Protein AF-A0A2D7YP99-F1 (afdb_monomer_lite)

pLDDT: mean 90.0, std 12.26, range [39.22, 98.44]

Sequence (114 aa):
SISHKGNMVAAVVSTHDAVGIDIEDTCTRKSYQRIKQHYANGFLAGMKTDTTGFFERWTLAEAYAKAHDVSLLEVLASPCRLNSRQYAHFAKGTYVGCIYASSELQDTLPILNI

Foldseek 3Di:
DWEDDDPDIFDDDDPPWLKFKYKDQLPDPDDCPVVCVVLCVAQNDPFDPDSQSNLQSLQVLRGVCNSVVHDSVVRSNHHNPDDPQQKDWDDDDRMIMMMGTPDGDDPDDPRDDD

Structure (mmCIF, N/CA/C/O backbone):
data_AF-A0A2D7YP99-F1
#
_entry.id   AF-A0A2D7YP99-F1
#
loop_
_atom_site.group_PDB
_atom_site.id
_atom_site.type_symbol
_atom_site.label_atom_id
_atom_site.label_alt_id
_atom_site.label_comp_id
_atom_site.label_asym_id
_atom_site.label_entity_id
_atom_site.label_seq_id
_atom_site.pdbx_PDB_ins_code
_atom_site.Cartn_x
_atom_site.Cartn_y
_atom_site.Cartn_z
_atom_site.occupancy
_atom_site.B_iso_or_equiv
_atom_site.auth_seq_id
_atom_site.auth_comp_id
_at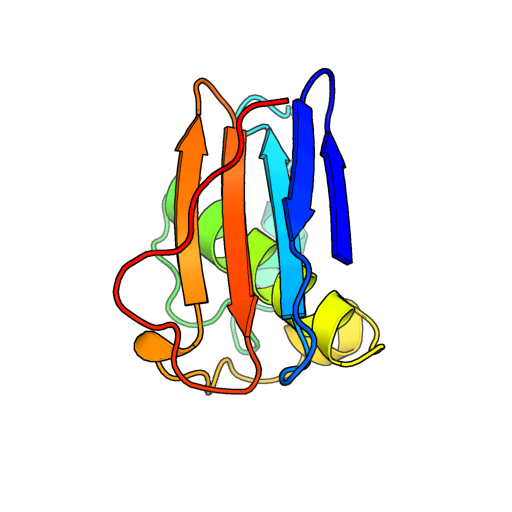om_site.auth_asym_id
_atom_site.auth_atom_id
_atom_site.pdbx_PDB_model_num
ATOM 1 N N . SER A 1 1 ? -1.237 -10.379 -9.226 1.00 95.00 1 SER A N 1
ATOM 2 C CA . SER A 1 1 ? -0.997 -10.158 -7.786 1.00 95.00 1 SER A CA 1
ATOM 3 C C . SER A 1 1 ? -2.282 -10.397 -7.004 1.00 95.00 1 SER A C 1
ATOM 5 O O . SER A 1 1 ? -3.355 -10.114 -7.530 1.00 95.00 1 SER A O 1
ATOM 7 N N . ILE A 1 2 ? -2.187 -10.962 -5.798 1.00 96.12 2 ILE A N 1
ATOM 8 C CA . ILE A 1 2 ? -3.328 -11.275 -4.920 1.00 96.12 2 ILE A CA 1
ATOM 9 C C . ILE A 1 2 ? -3.036 -10.688 -3.533 1.00 96.12 2 ILE A C 1
ATOM 11 O O . ILE A 1 2 ? -1.901 -10.752 -3.060 1.00 96.12 2 ILE A O 1
ATOM 15 N N . SER A 1 3 ? -4.053 -10.136 -2.874 1.00 97.25 3 SER A N 1
ATOM 16 C CA . SER A 1 3 ? -4.009 -9.787 -1.453 1.00 97.25 3 SER A CA 1
ATOM 17 C C . SER A 1 3 ? -5.272 -10.256 -0.745 1.00 97.25 3 SER A C 1
ATOM 19 O O . SER A 1 3 ? -6.340 -10.337 -1.352 1.00 97.25 3 SER A O 1
ATOM 21 N N . HIS A 1 4 ? -5.151 -10.584 0.537 1.00 95.75 4 HIS A N 1
ATOM 22 C CA . HIS A 1 4 ? -6.281 -10.993 1.356 1.00 95.75 4 HIS A CA 1
ATOM 23 C C . HIS A 1 4 ? -6.141 -10.464 2.783 1.00 95.75 4 HIS A C 1
ATOM 25 O O . HIS A 1 4 ? -5.055 -10.456 3.368 1.00 95.75 4 HIS A O 1
ATOM 31 N N . LYS A 1 5 ? -7.266 -10.061 3.371 1.00 95.12 5 LYS A N 1
ATOM 32 C CA . LYS A 1 5 ? -7.345 -9.606 4.758 1.00 95.12 5 LYS A CA 1
ATOM 33 C C . LYS A 1 5 ? -8.728 -9.908 5.306 1.00 95.12 5 LYS A C 1
ATOM 35 O O . LYS A 1 5 ? -9.724 -9.532 4.700 1.00 95.12 5 LYS A O 1
ATOM 40 N N . GLY A 1 6 ? -8.788 -10.589 6.451 1.00 90.19 6 GLY A N 1
ATOM 41 C CA . GLY A 1 6 ? -10.063 -11.002 7.036 1.00 90.19 6 GLY A CA 1
ATOM 42 C C . GLY A 1 6 ? -10.886 -11.826 6.044 1.00 90.19 6 GLY A C 1
ATOM 43 O O . GLY A 1 6 ? -10.439 -12.881 5.600 1.00 90.19 6 GLY A O 1
ATOM 44 N N . ASN A 1 7 ? -12.070 -11.324 5.697 1.00 90.06 7 ASN A N 1
ATOM 45 C CA . ASN A 1 7 ? -12.992 -11.929 4.734 1.00 90.06 7 ASN A CA 1
ATOM 46 C C . ASN A 1 7 ? -12.937 -11.296 3.331 1.00 90.06 7 ASN A C 1
ATOM 48 O O . ASN A 1 7 ? -13.798 -11.600 2.509 1.00 90.06 7 ASN A O 1
ATOM 52 N N . MET A 1 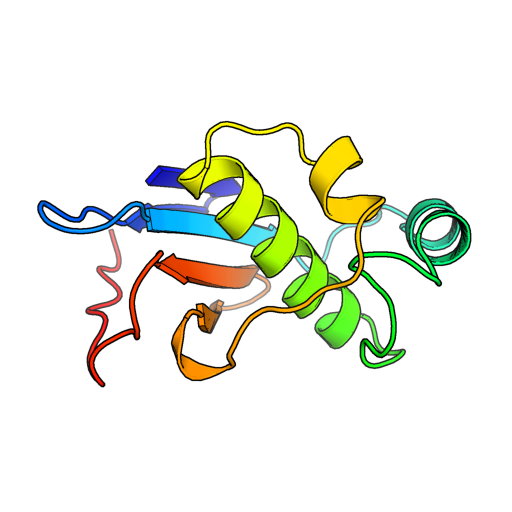8 ? -11.975 -10.412 3.057 1.00 91.88 8 MET A N 1
ATOM 53 C CA . MET A 1 8 ? -11.799 -9.791 1.748 1.00 91.88 8 MET A CA 1
ATOM 54 C C . MET A 1 8 ? -10.618 -10.420 1.009 1.00 91.88 8 MET A C 1
ATOM 56 O O . MET A 1 8 ? -9.542 -10.622 1.579 1.00 91.88 8 MET A O 1
ATOM 60 N N . VAL A 1 9 ? -10.821 -10.693 -0.278 1.00 95.19 9 VAL A N 1
ATOM 61 C CA . VAL A 1 9 ? -9.781 -11.100 -1.224 1.00 95.19 9 VAL A CA 1
ATOM 62 C C . VAL A 1 9 ? -9.834 -10.142 -2.403 1.00 95.19 9 VAL A C 1
ATOM 64 O O . VAL A 1 9 ? -10.913 -9.783 -2.869 1.00 95.19 9 VAL A O 1
ATOM 67 N N . ALA A 1 10 ? -8.672 -9.717 -2.878 1.00 93.75 10 ALA A N 1
ATOM 68 C CA . ALA A 1 10 ? -8.550 -8.872 -4.050 1.00 93.75 10 ALA A CA 1
ATOM 69 C C . ALA A 1 10 ? -7.453 -9.418 -4.965 1.00 93.75 10 ALA A C 1
ATOM 71 O O . ALA A 1 10 ? -6.392 -9.847 -4.505 1.00 93.75 10 ALA A O 1
ATOM 72 N N . ALA A 1 11 ? -7.709 -9.397 -6.269 1.00 95.00 11 ALA A N 1
ATOM 73 C CA . ALA A 1 11 ? -6.766 -9.848 -7.277 1.00 95.00 11 ALA A CA 1
ATOM 74 C C . ALA A 1 11 ? -6.694 -8.837 -8.419 1.00 95.00 11 ALA A C 1
ATOM 76 O O . ALA A 1 11 ? -7.704 -8.274 -8.835 1.00 95.00 11 ALA A O 1
ATOM 77 N N . VAL A 1 12 ? -5.486 -8.639 -8.937 1.00 93.06 12 VAL A N 1
ATOM 78 C CA . VAL A 1 12 ? -5.232 -7.892 -10.169 1.00 93.06 12 VAL A CA 1
ATOM 79 C C . VAL A 1 12 ? -4.371 -8.745 -11.088 1.00 93.06 12 VAL A C 1
ATOM 81 O O . VAL A 1 12 ? -3.413 -9.392 -10.641 1.00 93.06 12 VAL A O 1
ATOM 84 N N . VAL A 1 13 ? -4.710 -8.752 -12.372 1.00 92.69 13 VAL A N 1
ATOM 85 C CA . VAL A 1 13 ? -3.966 -9.465 -13.409 1.00 92.69 13 VAL A CA 1
ATOM 86 C C . VAL A 1 13 ? -3.678 -8.509 -14.559 1.00 92.69 13 VAL A C 1
ATOM 88 O O . VAL A 1 13 ? -4.512 -7.672 -14.895 1.00 92.69 13 VAL A O 1
ATOM 91 N N . SER A 1 14 ? -2.493 -8.628 -15.145 1.00 90.75 14 SER A N 1
ATOM 92 C CA . SER A 1 14 ? -2.103 -7.908 -16.354 1.00 90.75 14 SER A CA 1
ATOM 93 C C . SER A 1 14 ? -1.209 -8.809 -17.195 1.00 90.75 14 SER A C 1
ATOM 95 O O . SER A 1 14 ? -0.441 -9.607 -16.658 1.00 90.75 14 SER A O 1
ATOM 97 N N . THR A 1 15 ? -1.334 -8.691 -18.514 1.00 90.00 15 THR A N 1
ATOM 98 C CA . THR A 1 15 ? -0.491 -9.370 -19.508 1.00 90.00 15 THR A CA 1
ATOM 99 C C . THR A 1 15 ? 0.650 -8.490 -20.014 1.00 90.00 15 THR A C 1
ATOM 101 O O . THR A 1 15 ? 1.490 -8.970 -20.771 1.00 90.00 15 THR A O 1
ATOM 104 N N . HIS A 1 16 ? 0.671 -7.209 -19.637 1.00 89.25 16 HIS A N 1
ATOM 105 C CA . HIS A 1 16 ? 1.574 -6.206 -20.212 1.00 89.25 16 HIS A CA 1
ATOM 106 C C . HIS A 1 16 ? 2.424 -5.480 -19.171 1.00 89.25 16 HIS A C 1
ATOM 108 O O . HIS A 1 16 ? 3.496 -4.991 -19.507 1.00 89.25 16 HIS A O 1
ATOM 114 N N . ASP A 1 17 ? 1.970 -5.447 -17.919 1.00 91.75 17 ASP A N 1
ATOM 115 C CA . ASP A 1 17 ? 2.584 -4.662 -16.856 1.00 91.75 17 ASP A CA 1
ATOM 116 C C . ASP A 1 17 ? 2.814 -5.481 -15.596 1.00 91.75 17 ASP A C 1
ATOM 118 O O . ASP A 1 17 ? 2.018 -6.356 -15.240 1.00 91.75 17 ASP A O 1
ATOM 122 N N . ALA A 1 18 ? 3.875 -5.127 -14.875 1.00 95.50 18 ALA A N 1
ATOM 123 C CA . ALA A 1 18 ? 4.048 -5.554 -13.501 1.00 95.50 18 ALA A CA 1
ATOM 124 C C . ALA A 1 18 ? 2.966 -4.879 -12.650 1.00 95.50 18 ALA A C 1
ATOM 126 O O . ALA A 1 18 ? 2.904 -3.652 -12.561 1.00 95.50 18 ALA A O 1
ATOM 127 N N . VAL A 1 19 ? 2.094 -5.686 -12.043 1.00 96.56 19 VAL A N 1
ATOM 128 C CA . VAL A 1 19 ? 0.951 -5.200 -11.263 1.00 96.56 19 VAL A CA 1
ATOM 129 C C . VAL A 1 19 ? 0.946 -5.759 -9.854 1.00 96.56 19 VAL A C 1
ATOM 131 O O . VAL A 1 19 ? 1.231 -6.936 -9.618 1.00 96.56 19 VAL A O 1
ATOM 134 N N . GLY A 1 20 ? 0.546 -4.914 -8.915 1.00 97.31 20 GLY A N 1
ATOM 135 C CA . GLY A 1 20 ? 0.456 -5.229 -7.501 1.00 97.31 20 GLY A CA 1
ATOM 136 C C . GLY A 1 20 ? -0.880 -4.801 -6.926 1.00 97.31 20 GLY A C 1
ATOM 137 O O . GLY A 1 20 ? -1.431 -3.779 -7.325 1.00 97.31 20 GLY A O 1
ATOM 138 N N . ILE A 1 21 ? -1.405 -5.582 -5.986 1.00 97.81 21 ILE A N 1
ATOM 139 C CA . ILE A 1 21 ? -2.580 -5.197 -5.209 1.00 97.81 21 ILE A CA 1
ATOM 140 C C . ILE A 1 21 ? -2.336 -5.472 -3.736 1.00 97.81 21 ILE A C 1
ATOM 142 O O . ILE A 1 21 ? -1.765 -6.505 -3.362 1.00 97.81 21 ILE A O 1
ATOM 146 N N . ASP A 1 22 ? -2.791 -4.551 -2.900 1.00 98.19 22 ASP A N 1
ATOM 147 C CA . ASP A 1 22 ? -2.830 -4.751 -1.465 1.00 98.19 22 ASP A CA 1
ATOM 148 C C . ASP A 1 22 ? -4.112 -4.213 -0.826 1.00 98.19 22 ASP A C 1
ATOM 150 O O . ASP A 1 22 ? -4.733 -3.294 -1.362 1.00 98.19 22 ASP A O 1
ATOM 154 N N . ILE A 1 23 ? -4.524 -4.835 0.283 1.00 97.19 23 ILE A N 1
ATOM 155 C CA . ILE A 1 23 ? -5.713 -4.478 1.055 1.00 97.19 23 ILE A CA 1
ATOM 156 C C . ILE A 1 23 ? -5.421 -4.577 2.552 1.00 97.19 23 ILE A C 1
ATOM 158 O O . ILE A 1 23 ? -4.815 -5.539 3.022 1.00 97.19 23 ILE A O 1
ATOM 162 N N . GLU A 1 24 ? -5.939 -3.623 3.317 1.00 96.25 24 GLU A N 1
ATOM 163 C CA . GLU A 1 24 ? -5.821 -3.584 4.769 1.00 96.25 24 GLU A CA 1
ATOM 164 C C . GLU A 1 24 ? -7.141 -3.218 5.446 1.00 96.25 24 GLU A C 1
ATOM 166 O O . GLU A 1 24 ? -7.918 -2.406 4.945 1.00 96.25 24 GLU A O 1
ATOM 171 N N . ASP A 1 25 ? -7.382 -3.820 6.613 1.00 94.06 25 ASP A N 1
ATOM 172 C CA . ASP A 1 25 ? -8.545 -3.518 7.451 1.00 94.06 25 ASP A CA 1
ATOM 173 C C . ASP A 1 25 ? -8.213 -2.376 8.416 1.00 94.06 25 ASP A C 1
ATOM 175 O O . ASP A 1 25 ? -7.395 -2.516 9.334 1.00 94.06 25 ASP A O 1
ATOM 179 N N . THR A 1 26 ? -8.885 -1.244 8.231 1.00 90.81 26 THR A N 1
ATOM 180 C CA . THR A 1 26 ? -8.682 -0.033 9.035 1.00 90.81 26 THR A CA 1
ATOM 181 C C . THR A 1 26 ? -9.171 -0.176 10.478 1.00 90.81 26 THR A C 1
ATOM 183 O O . THR A 1 26 ? -8.746 0.595 11.340 1.00 90.81 26 THR A O 1
ATOM 186 N N . CYS A 1 27 ? -9.997 -1.184 10.782 1.00 89.38 27 CYS A N 1
ATOM 187 C CA . CYS A 1 27 ? -10.461 -1.482 12.141 1.00 89.38 27 CYS A CA 1
ATOM 188 C C . CYS A 1 27 ? -9.439 -2.251 12.996 1.00 89.38 27 CYS A C 1
ATOM 190 O O . CYS A 1 27 ? -9.718 -2.600 14.148 1.00 89.38 27 CYS A O 1
ATOM 192 N N . THR A 1 28 ? -8.246 -2.518 12.463 1.00 84.81 28 THR A N 1
ATOM 193 C CA . THR A 1 28 ? -7.174 -3.196 13.193 1.00 84.81 28 THR A CA 1
ATOM 194 C C . THR A 1 28 ? -6.797 -2.478 14.495 1.00 84.81 28 THR A C 1
ATOM 196 O O . THR A 1 28 ? -6.631 -1.262 14.553 1.00 84.81 28 THR A O 1
ATOM 199 N N . ARG A 1 29 ? -6.579 -3.257 15.563 1.00 83.00 29 ARG A N 1
ATOM 200 C CA . ARG A 1 29 ? -6.080 -2.746 16.856 1.00 83.00 29 ARG A CA 1
ATOM 201 C C . ARG A 1 29 ? -4.559 -2.560 16.883 1.00 83.00 29 ARG A C 1
ATOM 203 O O . ARG A 1 29 ? -4.001 -2.186 17.914 1.00 83.00 29 ARG A O 1
ATOM 210 N N . LYS A 1 30 ? -3.865 -2.873 15.783 1.00 84.69 30 LYS A N 1
ATOM 211 C CA . LYS A 1 30 ? -2.406 -2.755 15.695 1.00 84.69 30 LYS A CA 1
ATOM 212 C C . LYS A 1 30 ? -1.990 -1.286 15.750 1.00 84.69 30 LYS A C 1
ATOM 214 O O . LYS A 1 30 ? -2.509 -0.449 15.019 1.00 84.69 30 LYS A O 1
ATOM 219 N N . SER A 1 31 ? -1.002 -0.985 16.590 1.00 85.31 31 SER A N 1
ATOM 220 C CA . SER A 1 31 ? -0.365 0.330 16.601 1.00 85.31 31 SER A CA 1
ATOM 221 C C . SER A 1 31 ? 0.773 0.369 15.589 1.00 85.31 31 SER A C 1
ATOM 223 O O . SER A 1 31 ? 1.763 -0.348 15.727 1.00 85.31 31 SER A O 1
ATOM 225 N N . TYR A 1 32 ? 0.655 1.253 14.602 1.00 88.94 32 TYR A N 1
ATOM 226 C CA . TYR A 1 32 ? 1.682 1.477 13.580 1.00 88.94 32 TYR A CA 1
ATOM 227 C C . TYR A 1 32 ? 2.609 2.652 13.910 1.00 88.94 32 TYR A C 1
ATOM 229 O O . TYR A 1 32 ? 3.444 3.021 13.094 1.00 88.94 32 TYR A O 1
ATOM 237 N N . GLN A 1 33 ? 2.498 3.242 15.105 1.00 90.56 33 GLN A N 1
ATOM 238 C CA . GLN A 1 33 ? 3.275 4.423 15.510 1.00 90.56 33 GLN A CA 1
ATOM 239 C C . GLN A 1 33 ? 4.785 4.241 15.305 1.00 90.56 33 GLN A C 1
ATOM 241 O O . GLN A 1 33 ? 5.428 5.095 14.703 1.00 90.56 33 GLN A O 1
ATOM 246 N N . ARG A 1 34 ? 5.343 3.095 15.719 1.00 92.56 34 ARG A N 1
ATOM 247 C CA . ARG A 1 34 ? 6.780 2.812 15.554 1.00 92.56 34 ARG A CA 1
ATOM 248 C C . ARG A 1 34 ? 7.199 2.733 14.087 1.00 92.56 34 ARG A C 1
ATOM 250 O O . ARG A 1 34 ? 8.249 3.249 13.735 1.00 92.56 34 ARG A O 1
ATOM 257 N N . ILE A 1 35 ? 6.368 2.132 13.236 1.00 92.50 35 ILE A N 1
ATOM 258 C CA . ILE A 1 35 ? 6.615 2.034 11.790 1.00 92.50 35 ILE A CA 1
ATOM 259 C C . ILE A 1 35 ? 6.557 3.427 11.156 1.00 92.50 35 ILE A C 1
ATOM 261 O O . ILE A 1 35 ? 7.474 3.803 10.430 1.00 92.50 35 ILE A O 1
ATOM 265 N N . LYS A 1 36 ? 5.524 4.218 11.485 1.00 92.31 36 LYS A N 1
ATOM 266 C CA . LYS A 1 36 ? 5.377 5.604 11.015 1.00 92.31 36 LYS A CA 1
ATOM 267 C C . LYS A 1 36 ? 6.603 6.446 11.370 1.00 92.31 36 LYS A C 1
ATOM 269 O O . LYS A 1 36 ? 7.094 7.179 10.525 1.00 92.31 36 LYS A O 1
ATOM 274 N N . GLN A 1 37 ? 7.093 6.323 12.604 1.00 93.31 37 GLN A N 1
ATOM 275 C CA . GLN A 1 37 ? 8.271 7.050 13.081 1.00 93.31 37 GLN A CA 1
ATOM 276 C C . GLN A 1 37 ? 9.557 6.570 12.402 1.00 93.31 37 GLN A C 1
ATOM 278 O O . GLN A 1 37 ? 10.342 7.391 11.941 1.00 93.31 37 GLN A O 1
ATOM 283 N N . HIS A 1 38 ? 9.765 5.254 12.314 1.00 95.81 38 HIS A N 1
ATOM 284 C CA . HIS A 1 38 ? 10.988 4.685 11.753 1.00 95.81 38 HIS A CA 1
ATOM 285 C C . HIS A 1 38 ? 11.158 5.017 10.262 1.00 95.81 38 HIS A C 1
ATOM 287 O O . HIS A 1 38 ? 12.259 5.341 9.830 1.00 95.81 38 HIS A O 1
ATOM 293 N N . TYR A 1 39 ? 10.065 5.015 9.493 1.00 95.81 39 TYR A N 1
ATOM 294 C CA . TYR A 1 39 ? 10.076 5.298 8.053 1.00 95.81 39 TYR A CA 1
ATOM 295 C C . TYR A 1 39 ? 9.568 6.703 7.692 1.00 95.81 39 TYR A C 1
ATOM 297 O O . TYR A 1 39 ? 9.173 6.939 6.550 1.00 95.81 39 TYR A O 1
ATOM 305 N N . ALA A 1 40 ? 9.589 7.655 8.632 1.00 92.62 40 ALA A N 1
ATOM 306 C CA . ALA A 1 40 ? 9.053 9.007 8.427 1.00 92.62 40 ALA A CA 1
ATOM 307 C C . ALA A 1 40 ? 9.720 9.774 7.266 1.00 92.62 40 ALA A C 1
ATOM 309 O O . ALA A 1 40 ? 9.085 10.622 6.646 1.00 92.62 40 ALA A O 1
ATOM 310 N N . ASN A 1 41 ? 10.978 9.444 6.957 1.00 94.75 41 ASN A N 1
ATOM 311 C CA . ASN A 1 41 ? 11.755 10.030 5.858 1.00 94.75 41 ASN A CA 1
ATOM 312 C C . ASN A 1 41 ? 11.832 9.123 4.613 1.00 94.75 41 ASN A C 1
ATOM 314 O O . ASN A 1 41 ? 12.507 9.470 3.646 1.00 94.75 41 ASN A O 1
ATOM 318 N N . GLY A 1 42 ? 11.190 7.952 4.651 1.00 96.25 42 GLY A N 1
ATOM 319 C CA . GLY A 1 42 ? 11.177 6.973 3.566 1.00 96.25 42 GLY A CA 1
ATOM 320 C C . GLY A 1 42 ? 9.877 7.029 2.768 1.00 96.25 42 GLY A C 1
ATOM 321 O O . GLY A 1 42 ? 9.354 8.104 2.467 1.00 96.25 42 GLY A O 1
ATOM 322 N N . PHE A 1 43 ? 9.314 5.868 2.447 1.00 96.56 43 PHE A N 1
ATOM 323 C CA . PHE A 1 43 ? 8.124 5.776 1.594 1.00 96.56 43 PHE A CA 1
ATOM 324 C C . PHE A 1 43 ? 6.882 6.392 2.247 1.00 96.56 43 PHE A C 1
ATOM 326 O O . PHE A 1 43 ? 5.953 6.820 1.564 1.00 96.56 43 PHE A O 1
ATOM 333 N N . LEU A 1 44 ? 6.875 6.462 3.583 1.00 95.00 44 LEU A N 1
ATOM 334 C CA . LEU A 1 44 ? 5.798 7.061 4.366 1.00 95.00 44 LEU A CA 1
ATOM 335 C C . LEU A 1 44 ? 5.892 8.591 4.472 1.00 95.00 44 LEU A C 1
ATOM 337 O O . LEU A 1 44 ? 4.986 9.218 5.023 1.00 95.00 44 LEU A O 1
ATOM 341 N N . ALA A 1 45 ? 6.945 9.210 3.935 1.00 93.44 45 ALA A N 1
ATOM 342 C CA . ALA A 1 45 ? 7.102 10.657 3.963 1.00 93.44 45 ALA A CA 1
ATOM 343 C C . ALA A 1 45 ? 5.932 11.372 3.260 1.00 93.44 45 ALA A C 1
ATOM 345 O O . ALA A 1 45 ? 5.430 10.943 2.216 1.00 93.44 45 ALA A O 1
ATOM 346 N N . GLY A 1 46 ? 5.477 12.479 3.854 1.00 87.31 46 GLY A N 1
ATOM 347 C CA . GLY A 1 46 ? 4.409 13.315 3.297 1.00 87.31 46 GLY A CA 1
ATOM 348 C C . GLY A 1 46 ? 3.027 12.651 3.227 1.00 87.31 46 GLY A C 1
ATOM 349 O O . GLY A 1 46 ? 2.148 13.167 2.539 1.00 87.31 46 GLY A O 1
ATOM 350 N N . MET A 1 47 ? 2.809 11.506 3.888 1.00 89.62 47 MET A N 1
ATOM 351 C CA . MET A 1 47 ? 1.457 10.957 4.054 1.00 89.62 47 MET A CA 1
ATOM 352 C C . MET A 1 47 ? 0.595 11.878 4.931 1.00 89.62 47 MET A C 1
ATOM 354 O O . MET A 1 47 ? 1.115 12.601 5.786 1.00 89.62 47 MET A O 1
ATOM 358 N N . LYS A 1 48 ? -0.732 11.826 4.758 1.00 85.69 48 LYS A N 1
ATOM 359 C CA . LYS A 1 48 ? -1.652 12.493 5.691 1.00 85.69 48 LYS A CA 1
ATOM 360 C C . LYS A 1 48 ? -1.472 11.886 7.088 1.00 85.69 48 LYS A C 1
ATOM 362 O O . LYS A 1 48 ? -1.149 10.707 7.234 1.00 85.69 48 LYS A O 1
ATOM 367 N N . THR A 1 49 ? -1.658 12.700 8.121 1.00 82.56 49 THR A N 1
ATOM 368 C CA . THR A 1 49 ? -1.409 12.299 9.516 1.00 82.56 49 THR A CA 1
ATOM 369 C C . THR A 1 49 ? -2.509 11.416 10.103 1.00 82.56 49 THR A C 1
ATOM 371 O O . THR A 1 49 ? -2.307 10.803 11.155 1.00 82.56 49 THR A O 1
ATOM 374 N N . ASP A 1 50 ? -3.655 11.328 9.430 1.00 85.31 50 ASP A N 1
ATOM 375 C CA . ASP A 1 50 ? -4.771 10.489 9.831 1.00 85.31 50 ASP A CA 1
ATOM 376 C C . ASP A 1 50 ? -4.496 8.992 9.601 1.00 85.31 50 ASP A C 1
ATOM 378 O O . ASP A 1 50 ? -3.496 8.556 9.019 1.00 85.31 50 ASP A O 1
ATOM 382 N N . THR A 1 51 ? -5.380 8.161 10.148 1.00 84.56 51 THR A N 1
ATOM 383 C CA . THR A 1 51 ? -5.290 6.704 10.007 1.00 84.56 51 THR A CA 1
ATOM 384 C C . THR A 1 51 ? -5.430 6.283 8.544 1.00 84.56 51 THR A C 1
ATOM 386 O O . THR A 1 51 ? -4.683 5.419 8.088 1.00 84.56 51 THR A O 1
ATOM 389 N N . THR A 1 52 ? -6.326 6.932 7.799 1.00 86.25 52 THR A N 1
ATOM 390 C CA . THR A 1 52 ? -6.581 6.641 6.385 1.00 86.25 52 THR A CA 1
ATOM 391 C C . THR A 1 52 ? -5.356 6.907 5.519 1.00 86.25 52 THR A C 1
ATOM 393 O O . THR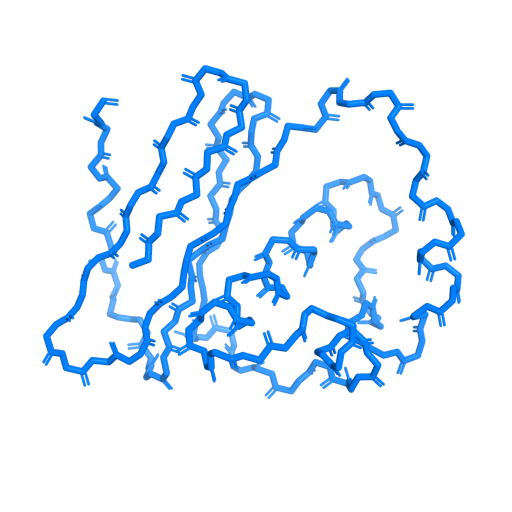 A 1 52 ? -4.958 6.022 4.769 1.00 86.25 52 THR A O 1
ATOM 396 N N . GLY A 1 53 ? -4.688 8.054 5.666 1.00 90.62 53 GLY A N 1
ATOM 397 C CA . GLY A 1 53 ? -3.494 8.385 4.888 1.00 90.62 53 GLY A CA 1
ATOM 398 C C . GLY A 1 53 ? -2.325 7.439 5.129 1.00 90.62 53 GLY A C 1
ATOM 399 O O . GLY A 1 53 ? -1.563 7.152 4.204 1.00 90.62 53 GLY A O 1
ATOM 400 N N . PHE A 1 54 ? -2.206 6.900 6.346 1.00 93.56 54 PHE A N 1
ATOM 401 C CA . PHE A 1 54 ? -1.258 5.821 6.602 1.00 93.56 54 PHE A CA 1
ATOM 402 C C . PHE A 1 54 ? -1.610 4.563 5.808 1.00 93.56 54 PHE A C 1
ATOM 404 O O . PHE A 1 54 ? -0.731 4.033 5.138 1.00 93.56 54 PHE A O 1
ATOM 411 N N . PHE A 1 55 ? -2.859 4.091 5.858 1.00 95.38 55 PHE A N 1
ATOM 412 C CA . PHE A 1 55 ? -3.255 2.876 5.138 1.00 95.38 55 PHE A CA 1
ATOM 413 C C . PHE A 1 55 ? -3.214 3.048 3.617 1.00 95.38 55 PHE A C 1
ATOM 415 O O . PHE A 1 55 ? -2.787 2.127 2.926 1.00 95.38 55 PHE A O 1
ATOM 422 N N . GLU A 1 56 ? -3.551 4.225 3.085 1.00 95.12 56 GLU A N 1
ATOM 423 C CA . GLU A 1 56 ? -3.356 4.560 1.667 1.00 95.12 56 GLU A CA 1
ATOM 424 C C . GLU A 1 56 ? -1.879 4.399 1.272 1.00 95.12 56 GLU A C 1
ATOM 426 O O . GLU A 1 56 ? -1.548 3.738 0.286 1.00 95.12 56 GLU A O 1
ATOM 431 N N . ARG A 1 57 ? -0.954 4.963 2.058 1.00 96.06 57 ARG A N 1
ATOM 432 C CA . ARG A 1 57 ? 0.477 4.877 1.745 1.00 96.06 57 ARG A CA 1
ATOM 433 C C . ARG A 1 57 ? 1.057 3.482 1.995 1.00 96.06 57 ARG A C 1
ATOM 435 O O . ARG A 1 57 ? 1.911 3.044 1.229 1.00 96.06 57 ARG A O 1
ATOM 442 N N . TRP A 1 58 ? 0.594 2.795 3.034 1.00 97.06 58 TRP A N 1
ATOM 443 C CA . TRP A 1 58 ? 0.994 1.432 3.376 1.00 97.06 58 TRP A CA 1
ATOM 444 C C . TRP A 1 58 ? 0.609 0.445 2.273 1.00 97.06 58 TRP A C 1
ATOM 446 O O . TRP A 1 58 ? 1.477 -0.234 1.730 1.00 97.06 58 TRP A O 1
ATOM 456 N N . THR A 1 59 ? -0.665 0.437 1.875 1.00 97.62 59 THR A N 1
ATOM 457 C CA . THR A 1 59 ? -1.162 -0.443 0.806 1.00 97.62 59 THR A CA 1
ATOM 458 C C . THR A 1 59 ? -0.501 -0.127 -0.538 1.00 97.62 59 THR A C 1
ATOM 460 O O . THR A 1 59 ? -0.209 -1.040 -1.303 1.00 97.62 59 THR A O 1
ATOM 463 N N . LEU A 1 60 ? -0.162 1.140 -0.817 1.00 98.00 60 LEU A N 1
ATOM 464 C CA . LEU A 1 60 ? 0.645 1.500 -1.990 1.00 98.00 60 LEU A CA 1
ATOM 465 C C .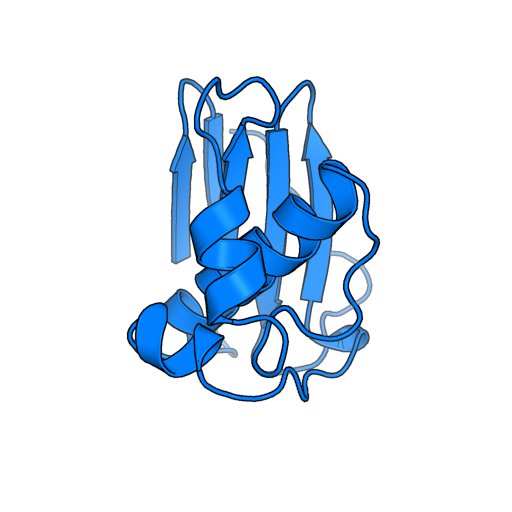 LEU A 1 60 ? 2.062 0.903 -1.933 1.00 98.00 60 LEU A C 1
ATOM 467 O O . LEU A 1 60 ? 2.545 0.390 -2.941 1.00 98.00 60 LEU A O 1
ATOM 471 N N . ALA A 1 61 ? 2.727 0.955 -0.775 1.00 98.25 61 ALA A N 1
ATOM 472 C CA . ALA A 1 61 ? 4.062 0.381 -0.604 1.00 98.25 61 ALA A CA 1
ATOM 473 C C . ALA A 1 61 ? 4.052 -1.144 -0.802 1.00 98.25 61 ALA A C 1
ATOM 475 O O . ALA A 1 61 ? 4.907 -1.674 -1.511 1.00 98.25 61 ALA A O 1
ATOM 476 N N . GLU A 1 62 ? 3.069 -1.847 -0.232 1.00 98.44 62 GLU A N 1
ATOM 477 C CA . GLU A 1 62 ? 2.923 -3.298 -0.408 1.00 98.44 62 GLU A CA 1
ATOM 478 C C . GLU A 1 62 ? 2.530 -3.679 -1.837 1.00 98.44 62 GLU A C 1
ATOM 480 O O . GLU A 1 62 ? 3.079 -4.634 -2.388 1.00 98.44 62 GLU A O 1
ATOM 485 N N . ALA A 1 63 ? 1.631 -2.924 -2.477 1.00 98.31 63 ALA A N 1
ATOM 486 C CA . ALA A 1 63 ? 1.291 -3.134 -3.881 1.00 98.31 63 ALA A CA 1
ATOM 487 C C . ALA A 1 63 ? 2.528 -2.955 -4.778 1.00 98.31 63 ALA A C 1
ATOM 489 O O . ALA A 1 63 ? 2.806 -3.814 -5.613 1.00 98.31 63 ALA A O 1
ATOM 490 N N . TYR A 1 64 ? 3.320 -1.902 -4.566 1.00 98.19 64 TYR A N 1
ATOM 491 C CA . TYR A 1 64 ? 4.581 -1.705 -5.282 1.00 98.19 64 TYR A CA 1
ATOM 492 C C . TYR A 1 64 ? 5.558 -2.867 -5.043 1.00 98.19 64 TYR A C 1
ATOM 494 O O . TYR A 1 64 ? 6.064 -3.446 -6.002 1.00 98.19 64 TYR A O 1
ATOM 502 N N . ALA A 1 65 ? 5.774 -3.259 -3.783 1.00 98.31 65 ALA A N 1
ATOM 503 C CA . ALA A 1 65 ? 6.652 -4.374 -3.425 1.00 98.31 65 ALA A CA 1
ATOM 504 C C . ALA A 1 65 ? 6.266 -5.669 -4.162 1.00 98.31 65 ALA A C 1
ATOM 506 O O . ALA A 1 65 ? 7.114 -6.322 -4.765 1.00 98.31 65 ALA A O 1
ATOM 507 N N . LYS A 1 66 ? 4.965 -5.986 -4.194 1.00 98.00 66 LYS A N 1
ATOM 508 C CA . LYS A 1 66 ? 4.414 -7.159 -4.889 1.00 98.00 66 LYS A CA 1
ATOM 509 C C . LYS A 1 66 ? 4.579 -7.108 -6.406 1.00 98.00 66 LYS A C 1
ATOM 511 O O . LYS A 1 66 ? 4.709 -8.159 -7.021 1.00 98.00 66 LYS A O 1
ATOM 516 N N . ALA A 1 67 ? 4.505 -5.926 -7.017 1.00 97.56 67 ALA A N 1
ATOM 517 C CA . ALA A 1 67 ? 4.675 -5.786 -8.462 1.00 97.56 67 ALA A CA 1
ATOM 518 C C . ALA A 1 67 ? 6.133 -5.993 -8.892 1.00 97.56 67 ALA A C 1
ATOM 520 O O . ALA A 1 67 ? 6.378 -6.532 -9.966 1.00 97.56 67 ALA A O 1
ATOM 521 N N . HIS A 1 68 ? 7.083 -5.578 -8.052 1.00 96.44 68 HIS A N 1
ATOM 522 C CA . HIS A 1 68 ? 8.516 -5.588 -8.362 1.00 96.44 68 HIS A CA 1
ATOM 523 C C . HIS A 1 68 ? 9.291 -6.755 -7.739 1.00 96.44 68 HIS A C 1
ATOM 525 O O . HIS A 1 68 ? 10.499 -6.828 -7.926 1.00 96.44 68 HIS A O 1
ATOM 531 N N . ASP A 1 69 ? 8.614 -7.652 -7.016 1.00 95.69 69 ASP A N 1
ATOM 532 C CA . ASP A 1 69 ? 9.220 -8.785 -6.296 1.00 95.69 69 ASP A CA 1
ATOM 533 C C . ASP A 1 69 ? 10.360 -8.358 -5.346 1.00 95.69 69 ASP A C 1
ATOM 535 O O . ASP A 1 69 ? 11.426 -8.967 -5.277 1.00 95.69 69 ASP A O 1
ATOM 539 N N . VAL A 1 70 ? 10.135 -7.260 -4.615 1.00 97.44 70 VAL A N 1
ATOM 540 C CA . VAL A 1 70 ? 11.077 -6.704 -3.626 1.00 97.44 70 VAL A CA 1
ATOM 541 C C . VAL A 1 70 ? 10.480 -6.723 -2.224 1.00 97.44 70 VAL A C 1
ATOM 543 O O . VAL A 1 70 ? 9.260 -6.783 -2.046 1.00 97.44 70 VAL A O 1
ATOM 546 N N . SER A 1 71 ? 11.324 -6.644 -1.194 1.00 97.50 71 SER A N 1
ATOM 547 C CA . SER A 1 71 ? 10.826 -6.646 0.181 1.00 97.50 71 SER A CA 1
ATOM 548 C C . SER A 1 71 ? 10.133 -5.325 0.535 1.00 97.50 71 SER A C 1
ATOM 550 O O . SER A 1 71 ? 10.568 -4.237 0.155 1.00 97.50 71 SER A O 1
ATOM 552 N N . LEU A 1 72 ? 9.080 -5.394 1.356 1.00 97.31 72 LEU A N 1
ATOM 553 C CA . LEU A 1 72 ? 8.413 -4.191 1.864 1.00 97.31 72 LEU A CA 1
ATOM 554 C C . LEU A 1 72 ? 9.381 -3.276 2.631 1.00 97.31 72 LEU A C 1
ATOM 556 O O . LEU A 1 72 ? 9.265 -2.057 2.556 1.00 97.31 72 LEU A O 1
ATOM 560 N N . LEU A 1 73 ? 10.344 -3.842 3.364 1.00 97.12 73 LEU A N 1
ATOM 561 C CA . LEU A 1 73 ? 11.287 -3.055 4.161 1.00 97.12 73 LEU A CA 1
ATOM 562 C C . LEU A 1 73 ? 12.211 -2.205 3.278 1.00 97.12 73 LEU A C 1
ATOM 564 O O . LEU A 1 73 ? 12.471 -1.052 3.622 1.00 97.12 73 LEU A O 1
ATOM 568 N N . GLU A 1 74 ? 12.657 -2.732 2.133 1.00 97.00 74 GLU A N 1
ATOM 569 C CA . GLU A 1 74 ? 13.436 -1.972 1.143 1.00 97.00 74 GLU A CA 1
ATOM 570 C C . GLU A 1 74 ? 12.614 -0.834 0.532 1.00 97.00 74 GLU A C 1
ATOM 572 O O . GLU A 1 74 ? 13.108 0.291 0.395 1.00 97.00 74 GLU A O 1
ATOM 577 N N . VAL A 1 75 ? 11.342 -1.102 0.222 1.00 97.88 75 VAL A N 1
ATOM 578 C CA . VAL A 1 75 ? 10.418 -0.084 -0.295 1.00 97.88 75 VAL A CA 1
ATOM 579 C C . VAL A 1 75 ? 10.221 1.017 0.739 1.00 97.88 75 VAL A C 1
ATOM 581 O O . VAL A 1 75 ? 10.433 2.184 0.423 1.00 97.88 75 VAL A O 1
ATOM 584 N N . LEU A 1 76 ? 9.894 0.663 1.986 1.00 97.69 76 LEU A N 1
ATOM 585 C CA . LEU A 1 76 ? 9.656 1.613 3.076 1.00 97.69 76 LEU A CA 1
ATOM 586 C C . LEU A 1 76 ? 10.881 2.479 3.397 1.00 97.69 76 LEU A C 1
ATOM 588 O O . LEU A 1 76 ? 10.712 3.642 3.770 1.00 97.69 76 LEU A O 1
ATOM 592 N N . ALA A 1 77 ? 12.094 1.945 3.236 1.00 97.50 77 ALA A N 1
ATOM 593 C CA . ALA A 1 77 ? 13.341 2.680 3.443 1.00 97.50 77 ALA A CA 1
ATOM 594 C C . ALA A 1 77 ? 13.624 3.731 2.351 1.00 97.50 77 ALA A C 1
ATOM 596 O O . ALA A 1 77 ? 14.416 4.647 2.574 1.00 97.50 77 ALA A O 1
ATOM 597 N N . SER A 1 78 ? 12.973 3.628 1.192 1.00 96.19 78 SER A N 1
ATOM 598 C CA . SER A 1 78 ? 13.208 4.492 0.034 1.00 96.19 78 SER A CA 1
ATOM 599 C C . SER A 1 78 ? 12.130 5.575 -0.096 1.00 96.19 78 SER A C 1
ATOM 601 O O . SER A 1 78 ? 10.962 5.306 0.177 1.00 96.19 78 SER A O 1
ATOM 603 N N . PRO A 1 79 ? 12.452 6.804 -0.545 1.00 95.38 79 PRO A N 1
ATOM 604 C CA . PRO A 1 79 ? 11.438 7.830 -0.782 1.00 95.38 79 PRO A CA 1
ATOM 605 C C . PRO A 1 79 ? 10.384 7.387 -1.806 1.00 95.38 79 PRO A C 1
ATOM 607 O O . PRO A 1 79 ? 10.721 6.825 -2.849 1.00 95.38 79 PRO A O 1
ATOM 610 N N . CYS A 1 80 ? 9.113 7.717 -1.565 1.00 92.69 80 CYS A N 1
ATOM 611 C CA . CYS A 1 80 ? 8.046 7.471 -2.536 1.00 92.69 80 CYS A CA 1
ATOM 612 C C . CYS A 1 80 ? 8.193 8.421 -3.739 1.00 92.69 80 CYS A C 1
ATOM 614 O O . CYS A 1 80 ? 7.905 9.612 -3.633 1.00 92.69 80 CYS A O 1
ATOM 616 N N . ARG A 1 81 ? 8.621 7.892 -4.893 1.00 91.25 81 ARG A N 1
ATOM 617 C CA . ARG A 1 81 ? 8.806 8.641 -6.157 1.00 91.25 81 ARG A CA 1
ATOM 618 C C . ARG A 1 81 ? 7.807 8.252 -7.254 1.00 91.25 81 ARG A C 1
ATOM 620 O O . ARG A 1 81 ? 8.079 8.445 -8.433 1.00 91.25 81 ARG A O 1
ATOM 627 N N . LEU A 1 82 ? 6.674 7.671 -6.866 1.00 90.06 82 LEU A N 1
ATOM 628 C CA . LEU A 1 82 ? 5.663 7.185 -7.803 1.00 90.06 82 LEU A CA 1
ATOM 629 C C . LEU A 1 82 ? 4.819 8.329 -8.371 1.00 90.06 82 LEU A C 1
ATOM 631 O O . LEU A 1 82 ? 4.472 9.270 -7.654 1.00 90.06 82 LEU A O 1
ATOM 635 N N . ASN A 1 83 ? 4.458 8.215 -9.648 1.00 89.00 83 ASN A N 1
ATOM 636 C CA . ASN A 1 83 ? 3.479 9.086 -10.292 1.00 89.00 83 ASN A CA 1
ATOM 637 C C . ASN A 1 83 ? 2.066 8.676 -9.840 1.00 89.00 83 ASN A C 1
ATOM 639 O O . ASN A 1 83 ? 1.761 7.486 -9.761 1.00 89.00 83 ASN A O 1
ATOM 643 N N . SER A 1 84 ? 1.187 9.648 -9.572 1.00 87.62 84 SER A N 1
ATOM 644 C CA . SER A 1 84 ? -0.205 9.400 -9.171 1.00 87.62 84 SER A CA 1
ATOM 645 C C . SER A 1 84 ? -1.019 8.617 -10.201 1.00 87.62 84 SER A C 1
ATOM 647 O O . SER A 1 84 ? -2.047 8.056 -9.850 1.00 87.62 84 SER A O 1
ATOM 649 N N . ARG A 1 85 ? -0.562 8.543 -11.455 1.00 90.38 85 ARG A N 1
ATOM 650 C CA . ARG A 1 85 ? -1.181 7.724 -12.505 1.00 90.38 85 ARG A CA 1
ATOM 651 C C . ARG A 1 85 ? -0.802 6.247 -12.447 1.00 90.38 85 ARG A C 1
ATOM 653 O O . ARG A 1 85 ? -1.415 5.450 -13.137 1.00 90.38 85 ARG A O 1
ATOM 660 N N . GLN A 1 86 ? 0.197 5.861 -11.657 1.00 93.88 86 GLN A N 1
ATOM 661 C CA . GLN A 1 86 ? 0.643 4.464 -11.553 1.00 93.88 86 GLN A CA 1
ATOM 662 C C . GLN A 1 86 ? -0.105 3.680 -10.474 1.00 93.88 86 GLN A C 1
ATOM 664 O O . GLN A 1 86 ? 0.147 2.491 -10.289 1.00 93.88 86 GLN A O 1
ATOM 669 N N . TYR A 1 87 ? -0.990 4.332 -9.719 1.00 94.69 87 TYR A N 1
ATOM 670 C CA . TYR A 1 87 ? -1.726 3.676 -8.656 1.00 94.69 87 TYR A CA 1
ATOM 671 C C . TYR A 1 87 ? -3.128 4.245 -8.475 1.00 94.69 87 TYR A C 1
ATOM 673 O O . TYR A 1 87 ? -3.387 5.413 -8.748 1.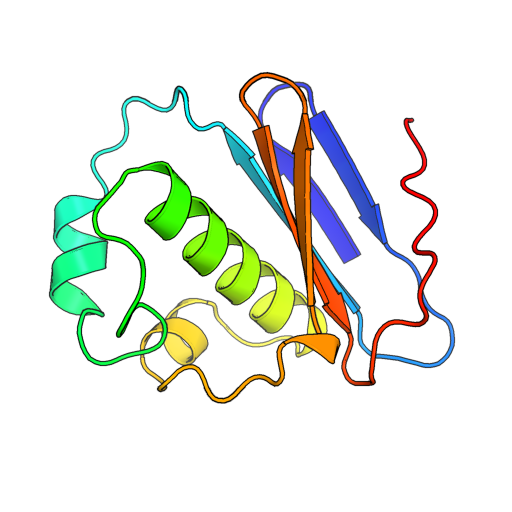00 94.69 87 TYR A O 1
ATOM 681 N N . ALA A 1 88 ? -4.028 3.409 -7.972 1.00 94.38 88 ALA A N 1
ATOM 682 C CA . ALA A 1 88 ? -5.385 3.791 -7.624 1.00 94.38 88 ALA A CA 1
ATOM 683 C C . ALA A 1 88 ? -5.733 3.227 -6.248 1.00 94.38 88 ALA A C 1
ATOM 685 O O . ALA A 1 88 ? -5.599 2.026 -5.997 1.00 94.38 88 ALA A O 1
ATOM 686 N N . HIS A 1 89 ? -6.185 4.102 -5.353 1.00 94.62 89 HIS A N 1
ATOM 687 C CA . HIS A 1 89 ? -6.739 3.708 -4.062 1.00 94.62 89 HIS A CA 1
ATOM 688 C C . HIS A 1 89 ? -8.224 3.397 -4.189 1.00 94.62 89 HIS A C 1
ATOM 690 O O . HIS A 1 89 ? -8.945 4.029 -4.960 1.00 94.62 89 HIS A O 1
ATOM 696 N N . PHE A 1 90 ? -8.691 2.447 -3.390 1.00 92.56 90 PHE A N 1
ATOM 697 C CA . PHE A 1 90 ? -10.107 2.136 -3.259 1.00 92.56 90 PHE A CA 1
ATOM 698 C C . PHE A 1 90 ? -10.448 1.839 -1.801 1.00 92.56 90 PHE A C 1
ATOM 700 O O . PHE A 1 90 ? -9.592 1.455 -1.005 1.00 92.56 90 PHE A O 1
ATOM 707 N N . ALA A 1 91 ? -11.720 2.008 -1.454 1.00 92.31 91 ALA A N 1
ATOM 708 C CA . ALA A 1 91 ? -12.244 1.668 -0.140 1.00 92.31 91 ALA A CA 1
ATOM 709 C C . ALA A 1 91 ? -13.502 0.808 -0.286 1.00 92.31 91 ALA A C 1
ATOM 711 O O . ALA A 1 91 ? -14.348 1.061 -1.149 1.00 92.31 91 ALA A O 1
ATOM 712 N N . LYS A 1 92 ? -13.638 -0.208 0.567 1.00 90.50 92 LYS A N 1
ATOM 713 C CA . LYS A 1 92 ? -14.808 -1.091 0.624 1.00 90.50 92 LYS A CA 1
ATOM 714 C C . LYS A 1 92 ? -15.102 -1.451 2.078 1.00 90.50 92 LYS A C 1
ATOM 716 O O . LYS A 1 92 ? -14.412 -2.266 2.678 1.00 90.50 92 LYS A O 1
ATOM 721 N N . GLY A 1 93 ? -16.149 -0.859 2.649 1.00 91.00 93 GLY A N 1
ATOM 722 C CA . GLY A 1 93 ? -16.447 -1.040 4.072 1.00 91.00 93 GLY A CA 1
ATOM 723 C C . GLY A 1 93 ? -15.298 -0.517 4.937 1.00 91.00 93 GLY A C 1
ATOM 724 O O . GLY A 1 93 ? -14.922 0.643 4.804 1.00 91.00 93 GLY A O 1
ATOM 725 N N . THR A 1 94 ? -14.736 -1.371 5.795 1.00 93.19 94 THR A N 1
ATOM 726 C CA . THR A 1 94 ? -13.576 -1.033 6.640 1.00 93.19 94 THR A CA 1
ATOM 727 C C . THR A 1 94 ? -12.235 -1.263 5.941 1.00 93.19 94 THR A C 1
ATOM 729 O O . THR A 1 94 ? -11.190 -0.949 6.511 1.00 93.19 94 THR A O 1
ATOM 732 N N . TYR A 1 95 ? -12.243 -1.781 4.711 1.00 93.81 95 TYR A N 1
ATOM 733 C CA . TYR A 1 95 ? -11.032 -2.066 3.958 1.00 93.81 95 TYR A CA 1
ATOM 734 C C . TYR A 1 95 ? -10.601 -0.875 3.109 1.00 93.81 95 TYR A C 1
ATOM 736 O O . TYR A 1 95 ? -11.412 -0.273 2.399 1.00 93.81 95 TYR A O 1
ATOM 744 N N . VAL A 1 96 ? -9.306 -0.588 3.142 1.00 95.19 96 VAL A N 1
ATOM 745 C CA . VAL A 1 96 ? -8.612 0.297 2.202 1.00 95.19 96 VAL A CA 1
ATOM 746 C C . VAL A 1 96 ? -7.687 -0.566 1.364 1.00 95.19 96 VAL A C 1
ATOM 748 O O . VAL A 1 96 ? -7.060 -1.484 1.884 1.00 95.19 96 VAL A O 1
ATOM 751 N N . GLY A 1 97 ? -7.598 -0.284 0.072 1.00 96.25 97 GLY A N 1
ATOM 752 C CA . GLY A 1 97 ? -6.699 -0.990 -0.821 1.00 96.25 97 GLY A CA 1
ATOM 753 C C . GLY A 1 97 ? -6.053 -0.081 -1.845 1.00 96.25 97 GLY A C 1
ATOM 754 O O . GLY A 1 97 ? -6.471 1.060 -2.063 1.00 96.25 97 GLY A O 1
ATOM 755 N N . CYS A 1 98 ? -5.020 -0.615 -2.479 1.00 97.25 98 CYS A N 1
ATOM 756 C CA . CYS A 1 98 ? -4.305 0.045 -3.552 1.00 97.25 98 CYS A CA 1
ATOM 757 C C . CYS A 1 98 ? -3.986 -0.954 -4.659 1.00 97.25 98 CYS A C 1
ATOM 759 O O . CYS A 1 98 ? -3.564 -2.080 -4.390 1.00 97.25 98 CYS A O 1
ATOM 761 N N . ILE A 1 99 ? -4.181 -0.522 -5.900 1.00 96.81 99 ILE A N 1
ATOM 762 C CA . ILE A 1 99 ? -3.676 -1.196 -7.093 1.00 96.81 99 ILE A CA 1
ATOM 763 C C . ILE A 1 99 ? -2.530 -0.349 -7.630 1.00 96.81 99 ILE A C 1
ATOM 765 O O . ILE A 1 99 ? -2.683 0.863 -7.757 1.00 96.81 99 ILE A O 1
ATOM 769 N N . TYR A 1 100 ? -1.410 -0.985 -7.954 1.00 96.88 100 TYR A N 1
ATOM 770 C CA . TYR A 1 100 ? -0.254 -0.376 -8.604 1.00 96.88 100 TYR A CA 1
ATOM 771 C C . TYR A 1 100 ? 0.040 -1.081 -9.933 1.00 96.88 100 TYR A C 1
ATOM 773 O O . TYR A 1 100 ? -0.106 -2.304 -10.030 1.00 96.88 100 TYR A O 1
ATOM 781 N N . ALA A 1 101 ? 0.500 -0.321 -10.924 1.00 95.19 101 ALA A N 1
ATOM 782 C CA . ALA A 1 101 ? 1.038 -0.823 -12.182 1.00 95.19 101 ALA A CA 1
ATOM 783 C C . ALA A 1 101 ? 2.368 -0.134 -12.530 1.00 95.19 101 ALA A C 1
ATOM 785 O O . ALA A 1 101 ? 2.594 1.029 -12.192 1.00 95.19 101 ALA A O 1
ATOM 786 N N . SER A 1 102 ? 3.255 -0.850 -13.226 1.00 93.25 102 SER A N 1
ATOM 787 C CA . SER A 1 102 ? 4.512 -0.289 -13.737 1.00 93.25 102 SER A CA 1
ATOM 788 C C . SER A 1 102 ? 4.291 0.862 -14.722 1.00 93.25 102 SER A C 1
ATOM 790 O O . SER A 1 102 ? 5.064 1.824 -14.720 1.00 93.25 102 SER A O 1
ATOM 792 N N . SER A 1 103 ? 3.229 0.788 -15.523 1.00 90.00 103 SER A N 1
ATOM 793 C CA . SER A 1 103 ? 2.771 1.832 -16.441 1.00 90.00 103 SER A CA 1
ATOM 794 C C . SER A 1 103 ? 1.634 2.673 -15.837 1.00 90.00 103 SER A C 1
ATOM 796 O O . SER A 1 103 ? 1.167 2.419 -14.725 1.00 90.00 103 SER A O 1
ATOM 798 N N . GLU A 1 104 ? 1.203 3.718 -16.550 1.00 86.88 104 GLU A N 1
ATOM 799 C CA . GLU A 1 104 ? 0.026 4.495 -16.151 1.00 86.88 104 GLU A CA 1
ATOM 800 C C . GLU A 1 104 ? -1.237 3.623 -16.222 1.00 86.88 104 GLU A C 1
ATOM 802 O O . GLU A 1 104 ? -1.525 2.998 -17.244 1.00 86.88 104 GLU A O 1
ATOM 807 N N . LEU A 1 105 ? -2.014 3.611 -15.140 1.00 78.62 105 LEU A N 1
ATOM 808 C CA . LEU A 1 105 ? -3.336 3.009 -15.119 1.00 78.62 105 LEU A CA 1
ATOM 809 C C . LEU A 1 105 ? -4.234 3.751 -16.110 1.00 78.62 105 LEU A C 1
ATOM 811 O O . LEU A 1 105 ? -4.402 4.966 -16.025 1.00 78.62 105 LEU A O 1
ATOM 815 N N . GLN A 1 106 ? -4.829 3.010 -17.042 1.00 70.75 106 GLN A N 1
ATOM 816 C CA . GLN A 1 106 ? -5.902 3.536 -17.882 1.00 70.75 106 GLN A CA 1
ATOM 817 C C . GLN A 1 106 ? -7.152 3.753 -17.014 1.00 70.75 106 GLN A C 1
ATOM 819 O O . GLN A 1 106 ? -7.365 3.006 -16.058 1.00 70.75 106 GLN A O 1
ATOM 824 N N . ASP A 1 107 ? -7.982 4.746 -17.354 1.00 58.00 107 ASP A N 1
ATOM 825 C CA . ASP A 1 107 ? -9.083 5.305 -16.537 1.00 58.00 107 ASP A CA 1
ATOM 826 C C . ASP A 1 107 ? -10.173 4.314 -16.061 1.00 58.00 107 ASP A C 1
ATOM 828 O O . ASP A 1 107 ? -11.149 4.707 -15.424 1.00 58.00 107 ASP A O 1
ATOM 832 N N . THR A 1 108 ? -10.037 3.015 -16.323 1.00 51.47 108 THR A N 1
ATOM 833 C CA . THR A 1 108 ? -10.956 1.980 -15.847 1.00 51.47 108 THR A CA 1
ATOM 834 C C . THR A 1 108 ? -10.203 0.717 -15.434 1.00 51.47 108 THR A C 1
ATOM 836 O O . THR A 1 108 ? 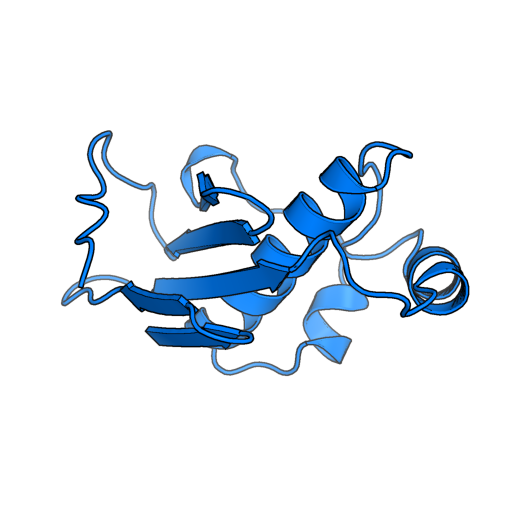-9.962 -0.183 -16.232 1.00 51.47 108 THR A O 1
ATOM 839 N N . LEU A 1 109 ? -9.873 0.606 -14.145 1.00 55.66 109 LEU A N 1
ATOM 840 C CA . LEU A 1 109 ? -9.630 -0.703 -13.542 1.00 55.66 109 LEU A CA 1
ATOM 841 C C . LEU A 1 109 ? -10.989 -1.308 -13.162 1.00 55.66 109 LEU A C 1
ATOM 843 O O . LEU A 1 109 ? -11.651 -0.778 -12.264 1.00 55.66 109 LEU A O 1
ATOM 847 N N . PRO A 1 110 ? -11.443 -2.398 -13.804 1.00 51.25 110 PRO A N 1
ATOM 848 C CA . PRO A 1 110 ? -12.614 -3.112 -13.326 1.00 51.25 110 PRO A CA 1
ATOM 849 C C . PRO A 1 110 ? -12.271 -3.739 -11.971 1.00 51.25 110 PRO A C 1
ATOM 851 O O . PRO A 1 110 ? -11.540 -4.725 -11.892 1.00 51.25 110 PRO A O 1
ATOM 854 N N . ILE A 1 111 ? -12.799 -3.168 -10.886 1.00 52.69 111 ILE A N 1
ATOM 855 C CA . ILE A 1 111 ? -12.799 -3.832 -9.581 1.00 52.69 111 ILE A CA 1
ATOM 856 C C . ILE A 1 111 ? -13.800 -4.988 -9.686 1.00 52.69 111 ILE A C 1
ATOM 858 O O . ILE A 1 111 ? -15.007 -4.803 -9.521 1.00 52.69 111 ILE A O 1
ATOM 862 N N . LEU A 1 112 ? -13.305 -6.181 -10.018 1.00 44.31 112 LEU A N 1
ATOM 863 C CA . LEU A 1 112 ? -14.082 -7.415 -9.947 1.00 44.31 112 LEU A CA 1
ATOM 864 C C . LEU A 1 112 ? -14.363 -7.722 -8.471 1.00 44.31 112 LEU A C 1
ATOM 866 O O . LEU A 1 112 ? -13.461 -8.093 -7.724 1.00 44.31 112 LEU A O 1
ATOM 870 N N . ASN A 1 113 ? -15.619 -7.543 -8.053 1.00 39.22 113 ASN A N 1
ATOM 871 C CA . ASN A 1 113 ? -16.104 -8.088 -6.787 1.00 39.22 113 ASN A CA 1
ATOM 872 C C . ASN A 1 113 ? -16.277 -9.601 -6.986 1.00 39.22 113 ASN A C 1
ATOM 874 O O . ASN A 1 113 ? -17.184 -10.007 -7.715 1.00 39.22 113 ASN A O 1
ATOM 878 N N . ILE A 1 114 ? -15.397 -10.403 -6.384 1.00 39.78 114 ILE A N 1
ATOM 879 C CA . ILE A 1 114 ? -15.568 -11.857 -6.238 1.00 39.78 114 ILE A CA 1
ATOM 880 C C . ILE A 1 114 ? -16.080 -12.124 -4.826 1.00 39.78 114 ILE A C 1
ATOM 882 O O . ILE A 1 114 ? -15.523 -11.509 -3.887 1.00 39.78 114 ILE A O 1
#

Radius of gyration: 13.42 Å; chains: 1; bounding box: 30×25×37 Å

Secondary structure (DSSP, 8-state):
-EEEETTEEEE---SSS-EEEEEEETT-----HHHHHHTTTTTTTT--SSHHHHHHHHHHHHHHHHHHT--HHHHHHS-----GGGEEEEEETTEEEEEEESSPPPS-------